Protein AF-A0A315E1P6-F1 (afdb_monomer_lite)

Sequence (70 aa):
MGWLITKHMKTAGSGAPIWAIFINWAAENLSVELDRHAESILRDFLSPIDSDLQKAIYAELSKLKQEAAV

Secondary structure (DSSP, 8-state):
-HHHHHHHHHHHSSSHHHHHHHHHHHHHHS-----HHHHHHHHHHHTTS-HHHHHHHHHHHHHHHHHTT-

Structure (mmCIF, N/CA/C/O backbone):
data_AF-A0A315E1P6-F1
#
_entry.id   AF-A0A315E1P6-F1
#
loop_
_atom_site.group_PDB
_atom_site.id
_atom_site.type_symbol
_atom_site.label_atom_id
_atom_site.label_alt_id
_atom_site.label_comp_id
_atom_site.label_asym_id
_atom_site.label_entity_id
_atom_site.label_seq_id
_atom_site.pdbx_PDB_ins_code
_atom_site.Cartn_x
_atom_site.Cartn_y
_atom_site.Cartn_z
_atom_site.occupancy
_atom_site.B_iso_or_equiv
_atom_site.auth_seq_id
_atom_site.auth_comp_id
_atom_site.auth_asym_id
_atom_site.auth_atom_id
_atom_site.pdbx_PDB_model_num
ATOM 1 N N . MET A 1 1 ? 6.317 -5.394 9.414 1.00 75.94 1 MET A N 1
ATOM 2 C CA . MET A 1 1 ? 6.718 -5.046 8.029 1.00 75.94 1 MET A CA 1
ATOM 3 C C . MET A 1 1 ? 7.663 -6.047 7.371 1.00 75.94 1 MET A C 1
ATOM 5 O O . MET A 1 1 ? 7.357 -6.450 6.259 1.00 75.94 1 MET A O 1
ATOM 9 N N . GLY A 1 2 ? 8.753 -6.498 8.014 1.00 81.50 2 GLY A N 1
ATOM 10 C CA . GLY A 1 2 ? 9.712 -7.432 7.386 1.00 81.50 2 GLY A CA 1
ATOM 11 C C . GLY A 1 2 ? 9.080 -8.689 6.765 1.00 81.50 2 GLY A C 1
ATOM 12 O O . GLY A 1 2 ? 9.359 -9.002 5.615 1.00 81.50 2 GLY A O 1
ATOM 13 N N . TRP A 1 3 ? 8.146 -9.340 7.468 1.00 88.06 3 TRP A N 1
ATOM 14 C CA . TRP A 1 3 ? 7.426 -10.513 6.946 1.00 88.06 3 TRP A CA 1
ATOM 15 C C . TRP A 1 3 ? 6.565 -10.210 5.701 1.00 88.06 3 TRP A C 1
ATOM 17 O O . TRP A 1 3 ? 6.592 -10.988 4.751 1.00 88.06 3 TRP A O 1
ATOM 27 N N . LEU A 1 4 ? 5.846 -9.079 5.672 1.00 87.12 4 LEU A N 1
ATOM 28 C CA . LEU A 1 4 ? 5.000 -8.677 4.538 1.00 87.12 4 LEU A CA 1
ATOM 29 C C . LEU A 1 4 ? 5.848 -8.445 3.280 1.00 87.12 4 LEU A C 1
ATOM 31 O O . LEU A 1 4 ? 5.483 -8.877 2.188 1.00 87.12 4 LEU A O 1
ATOM 35 N N . ILE A 1 5 ? 7.023 -7.830 3.464 1.00 86.69 5 ILE A N 1
ATOM 36 C CA . ILE A 1 5 ? 8.017 -7.651 2.405 1.00 86.69 5 ILE A CA 1
ATOM 37 C C . ILE A 1 5 ? 8.481 -9.018 1.909 1.00 86.69 5 ILE A C 1
ATOM 39 O O . ILE A 1 5 ? 8.333 -9.312 0.731 1.00 86.69 5 ILE A O 1
ATOM 43 N N . THR A 1 6 ? 8.970 -9.893 2.791 1.00 90.12 6 THR A N 1
ATOM 44 C CA . THR A 1 6 ? 9.445 -11.229 2.395 1.00 90.12 6 THR A CA 1
ATOM 45 C C . THR A 1 6 ? 8.377 -12.045 1.660 1.00 90.12 6 THR A C 1
ATOM 47 O O . THR A 1 6 ? 8.707 -12.749 0.706 1.00 90.12 6 THR A O 1
ATOM 50 N N . LYS A 1 7 ? 7.105 -11.931 2.062 1.00 91.06 7 LYS A N 1
ATOM 51 C CA . LYS A 1 7 ? 5.981 -12.651 1.454 1.00 91.06 7 LYS A CA 1
ATOM 52 C C . LYS A 1 7 ? 5.702 -12.207 0.017 1.00 91.06 7 LYS A C 1
ATOM 54 O O . LYS A 1 7 ? 5.532 -13.056 -0.854 1.00 91.06 7 LYS A O 1
ATOM 59 N N . HIS A 1 8 ? 5.680 -10.898 -0.232 1.00 90.75 8 HIS A N 1
ATOM 60 C CA . HIS A 1 8 ? 5.254 -10.337 -1.520 1.00 90.75 8 HIS A CA 1
ATOM 61 C C . HIS A 1 8 ? 6.409 -9.939 -2.445 1.00 90.75 8 HIS A C 1
ATOM 63 O O . HIS A 1 8 ? 6.185 -9.718 -3.630 1.00 90.75 8 HIS A O 1
ATOM 69 N N . MET A 1 9 ? 7.654 -9.896 -1.955 1.00 90.88 9 MET A N 1
ATOM 70 C CA . MET A 1 9 ? 8.814 -9.379 -2.701 1.00 90.88 9 MET A CA 1
ATOM 71 C C . MET A 1 9 ? 9.080 -10.116 -4.013 1.00 90.88 9 MET A C 1
ATOM 73 O O . MET A 1 9 ? 9.461 -9.480 -4.990 1.00 90.88 9 MET A O 1
ATOM 77 N N . LYS A 1 10 ? 8.869 -11.439 -4.062 1.00 88.62 10 LYS A N 1
ATOM 78 C CA . LYS A 1 10 ? 9.044 -12.210 -5.304 1.00 88.62 10 LYS A CA 1
ATOM 79 C C . LYS A 1 10 ? 8.038 -11.792 -6.377 1.00 88.62 10 LYS A C 1
ATOM 81 O O . LYS A 1 10 ? 8.431 -11.576 -7.515 1.00 88.62 10 LYS A O 1
ATOM 86 N N . THR A 1 11 ? 6.769 -11.649 -6.003 1.00 87.44 11 THR A N 1
ATOM 87 C CA . THR A 1 11 ? 5.684 -11.242 -6.909 1.00 87.44 11 THR A CA 1
ATOM 88 C C . THR A 1 11 ? 5.817 -9.778 -7.321 1.00 87.44 11 THR A C 1
ATOM 90 O O . THR A 1 11 ? 5.614 -9.435 -8.477 1.00 87.44 11 THR A O 1
ATOM 93 N N . ALA A 1 12 ? 6.215 -8.919 -6.383 1.00 85.69 12 ALA A N 1
ATOM 94 C CA . ALA A 1 12 ? 6.416 -7.492 -6.602 1.00 85.69 12 ALA A CA 1
ATOM 95 C C . ALA A 1 12 ? 7.715 -7.151 -7.359 1.00 85.69 12 ALA A C 1
ATOM 97 O O . ALA A 1 12 ? 7.950 -5.989 -7.684 1.00 85.69 12 ALA A O 1
ATOM 98 N N . GLY A 1 13 ? 8.615 -8.119 -7.562 1.00 88.31 13 GLY A N 1
ATOM 99 C CA . GLY A 1 13 ? 9.948 -7.919 -8.144 1.00 88.31 13 GLY A CA 1
ATOM 100 C C . GLY A 1 13 ? 10.940 -7.151 -7.254 1.00 88.31 13 GLY A C 1
ATOM 101 O O . GLY A 1 13 ? 12.147 -7.248 -7.457 1.00 88.31 13 GLY A O 1
ATOM 102 N N . SER A 1 14 ? 10.466 -6.402 -6.253 1.00 91.19 14 SER A N 1
ATOM 103 C CA . SER A 1 14 ? 11.278 -5.716 -5.245 1.00 91.19 14 SER A CA 1
ATOM 104 C C . SER A 1 14 ? 10.448 -5.357 -4.003 1.00 91.19 14 SER A C 1
ATOM 106 O O . SER A 1 14 ? 9.233 -5.547 -3.966 1.00 91.19 14 SER A O 1
ATOM 108 N N . GLY A 1 15 ? 11.097 -4.811 -2.970 1.00 91.62 15 GLY A N 1
ATOM 109 C CA . GLY A 1 15 ? 10.404 -4.307 -1.779 1.00 91.62 15 GLY A CA 1
ATOM 110 C C . GLY A 1 15 ? 9.705 -2.953 -1.969 1.00 91.62 15 GLY A C 1
ATOM 111 O O . GLY A 1 15 ? 8.850 -2.605 -1.158 1.00 91.62 15 GLY A O 1
ATOM 112 N N . ALA A 1 16 ? 10.044 -2.189 -3.013 1.00 93.31 16 ALA A N 1
ATOM 113 C CA . ALA A 1 16 ? 9.542 -0.824 -3.192 1.00 93.31 16 ALA A CA 1
ATOM 114 C C . ALA A 1 16 ? 8.012 -0.752 -3.407 1.00 93.31 16 ALA A C 1
ATOM 116 O O . ALA A 1 16 ? 7.372 0.024 -2.697 1.00 93.31 16 ALA A O 1
ATOM 117 N N . PRO A 1 17 ? 7.390 -1.594 -4.260 1.00 94.62 17 PRO A N 1
ATOM 118 C CA . PRO A 1 17 ? 5.930 -1.684 -4.375 1.00 94.62 17 PRO A CA 1
ATOM 119 C C . PRO A 1 17 ? 5.225 -1.919 -3.041 1.00 94.62 17 PRO A C 1
ATOM 121 O O . PRO A 1 17 ? 4.216 -1.292 -2.745 1.00 94.62 17 PRO A O 1
ATOM 124 N N . ILE A 1 18 ? 5.787 -2.787 -2.202 1.00 95.38 18 ILE A N 1
ATOM 125 C CA . ILE A 1 18 ? 5.182 -3.183 -0.926 1.00 95.38 18 ILE A CA 1
ATOM 126 C C . ILE A 1 18 ? 5.186 -2.003 0.048 1.00 95.38 18 ILE A C 1
ATOM 128 O O . ILE A 1 18 ? 4.189 -1.753 0.723 1.00 95.38 18 ILE A O 1
ATOM 132 N N . TRP A 1 19 ? 6.288 -1.250 0.090 1.00 95.19 19 TRP A N 1
ATOM 133 C CA . TRP A 1 19 ? 6.380 -0.024 0.882 1.00 95.19 19 TRP A CA 1
ATOM 134 C C . TRP A 1 19 ? 5.438 1.067 0.382 1.00 95.19 19 TRP A C 1
ATOM 136 O O . TRP A 1 19 ? 4.761 1.681 1.199 1.00 95.19 19 TRP A O 1
ATOM 146 N N . ALA A 1 20 ? 5.352 1.283 -0.931 1.00 95.81 20 ALA A N 1
ATOM 147 C CA . ALA A 1 20 ? 4.438 2.271 -1.499 1.00 95.81 20 ALA A CA 1
ATOM 148 C C . ALA A 1 20 ? 2.974 1.946 -1.158 1.00 95.81 20 ALA A C 1
ATOM 150 O O . ALA A 1 20 ? 2.243 2.805 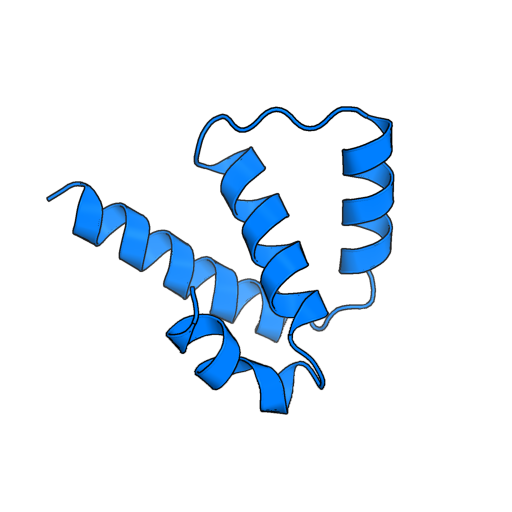-0.672 1.00 95.81 20 ALA A O 1
ATOM 151 N N . ILE A 1 21 ? 2.567 0.683 -1.319 1.00 96.50 21 ILE A N 1
ATOM 152 C CA . ILE A 1 21 ? 1.214 0.231 -0.970 1.00 96.50 21 ILE A CA 1
ATOM 153 C C . ILE A 1 21 ? 0.943 0.424 0.528 1.00 96.50 21 ILE A C 1
ATOM 155 O O . ILE A 1 21 ? -0.127 0.896 0.905 1.00 96.50 21 ILE A O 1
ATOM 159 N N . PHE A 1 22 ? 1.917 0.111 1.389 1.00 95.25 22 PHE A N 1
ATOM 160 C CA . PHE A 1 22 ? 1.799 0.352 2.826 1.00 95.25 22 PHE A CA 1
ATOM 161 C C . PHE A 1 22 ? 1.624 1.835 3.165 1.00 95.25 22 PHE A C 1
ATOM 163 O O . PHE A 1 22 ? 0.775 2.156 3.990 1.00 95.25 22 PHE A O 1
ATOM 170 N N . ILE A 1 23 ? 2.403 2.727 2.547 1.00 94.94 23 ILE A N 1
ATOM 171 C CA . ILE A 1 23 ? 2.309 4.174 2.791 1.00 94.94 23 ILE A CA 1
ATOM 172 C C . ILE A 1 23 ? 0.921 4.683 2.396 1.00 94.94 23 ILE A C 1
ATOM 174 O O . ILE A 1 23 ? 0.305 5.406 3.175 1.00 94.94 23 ILE A O 1
ATOM 178 N N . ASN A 1 24 ? 0.400 4.257 1.241 1.00 95.81 24 ASN A N 1
ATOM 179 C CA . ASN A 1 24 ? -0.938 4.650 0.798 1.00 95.81 24 ASN A CA 1
ATOM 180 C C . ASN A 1 24 ? -2.018 4.148 1.761 1.00 95.81 24 ASN A C 1
ATOM 182 O O . ASN A 1 24 ? -2.849 4.919 2.233 1.00 95.81 24 ASN A O 1
ATOM 186 N N . TRP A 1 25 ? -1.940 2.871 2.140 1.00 96.00 25 TRP A N 1
ATOM 187 C CA . TRP A 1 25 ? -2.856 2.290 3.116 1.00 96.00 25 TRP A CA 1
ATOM 188 C C . TRP A 1 25 ? -2.782 3.007 4.471 1.00 96.00 25 TRP A C 1
ATOM 190 O O . TRP A 1 25 ? -3.815 3.259 5.089 1.00 96.00 25 TRP A O 1
ATOM 200 N N . ALA A 1 26 ? -1.582 3.356 4.943 1.00 93.94 26 ALA A N 1
ATOM 201 C CA . ALA A 1 26 ? -1.377 4.044 6.213 1.00 93.94 26 ALA A CA 1
ATOM 202 C C . ALA A 1 26 ? -1.949 5.469 6.194 1.00 93.94 26 ALA A C 1
ATOM 204 O O . ALA A 1 26 ? -2.570 5.873 7.176 1.00 93.94 26 ALA A O 1
ATOM 205 N N . ALA A 1 27 ? -1.802 6.196 5.083 1.00 93.88 27 ALA A N 1
ATOM 206 C CA . ALA A 1 27 ? -2.431 7.502 4.904 1.00 93.88 27 ALA A CA 1
ATOM 207 C C . ALA A 1 27 ? -3.961 7.410 5.024 1.00 93.88 27 ALA A C 1
ATOM 209 O O . ALA A 1 27 ? -4.582 8.180 5.752 1.00 93.88 27 ALA A O 1
ATOM 210 N N . GLU A 1 28 ? -4.562 6.387 4.411 1.00 93.31 28 GLU A N 1
ATOM 211 C CA . GLU A 1 28 ? -6.011 6.154 4.448 1.00 93.31 28 GLU A CA 1
ATOM 212 C C . GLU A 1 28 ? -6.525 5.654 5.811 1.00 93.31 28 GLU A C 1
ATOM 214 O O . GLU A 1 28 ? -7.683 5.881 6.159 1.00 93.31 28 GLU A O 1
ATOM 219 N N . ASN A 1 29 ? -5.701 4.935 6.585 1.00 94.12 29 ASN A N 1
ATOM 220 C CA . ASN A 1 29 ? -6.177 4.155 7.735 1.00 94.12 29 ASN A CA 1
ATOM 221 C C . ASN A 1 29 ? -5.625 4.574 9.096 1.00 94.12 29 ASN A C 1
ATOM 223 O O . ASN A 1 29 ? -6.194 4.147 10.106 1.00 94.12 29 ASN A O 1
ATOM 227 N N . LEU A 1 30 ? -4.527 5.326 9.142 1.00 91.19 30 LEU A N 1
ATOM 228 C CA . LEU A 1 30 ? -3.805 5.678 10.369 1.00 91.19 30 LEU A CA 1
ATOM 229 C C . LEU A 1 30 ? -3.687 7.196 10.573 1.00 91.19 30 LEU A C 1
ATOM 231 O O . LEU A 1 30 ? -2.898 7.630 11.408 1.00 91.19 30 LEU A O 1
ATOM 235 N N . SER A 1 31 ? -4.460 7.993 9.827 1.00 87.06 31 SER A N 1
ATOM 236 C CA . SER A 1 31 ? -4.422 9.462 9.878 1.00 87.06 31 SER A CA 1
ATOM 237 C C . SER A 1 31 ? -3.021 10.037 9.623 1.00 87.06 31 SER A C 1
ATOM 239 O O . SER A 1 31 ? -2.635 11.038 10.222 1.00 87.06 31 SER A O 1
ATOM 241 N N . VAL A 1 32 ? -2.237 9.380 8.761 1.00 87.88 32 VAL A N 1
ATOM 242 C CA . VAL A 1 32 ? -0.928 9.882 8.328 1.00 87.88 32 VAL A CA 1
ATOM 243 C C . VAL A 1 32 ? -1.159 10.891 7.212 1.00 87.88 32 VAL A C 1
ATOM 245 O O . VAL A 1 32 ? -1.597 10.524 6.125 1.00 87.88 32 VAL A O 1
ATOM 248 N N . GLU A 1 33 ? -0.862 12.159 7.477 1.00 91.00 33 GLU A N 1
ATOM 249 C CA . GLU A 1 33 ? -0.952 13.202 6.458 1.00 91.00 33 GLU A CA 1
ATOM 250 C C . GLU A 1 33 ? 0.225 13.100 5.483 1.00 91.00 33 GLU A C 1
ATOM 252 O O . GLU A 1 33 ? 1.392 13.053 5.883 1.00 91.00 33 GLU A O 1
ATOM 257 N N . LEU A 1 34 ? -0.095 13.080 4.192 1.00 91.19 34 LEU A N 1
ATOM 258 C CA . LEU A 1 34 ? 0.861 13.252 3.109 1.00 91.19 34 LEU A CA 1
ATOM 259 C C . LEU A 1 34 ? 0.635 14.633 2.506 1.00 91.19 34 LEU A C 1
ATOM 261 O O . LEU A 1 34 ? -0.501 15.049 2.284 1.00 91.19 34 LEU A O 1
ATOM 265 N N . ASP A 1 35 ? 1.711 15.362 2.229 1.00 95.44 35 ASP A N 1
ATOM 266 C CA . ASP A 1 35 ? 1.568 16.579 1.445 1.00 95.44 35 ASP A CA 1
ATOM 267 C C . ASP A 1 35 ? 1.185 16.240 -0.006 1.00 95.44 35 ASP A C 1
ATOM 269 O O . ASP A 1 35 ? 1.444 15.149 -0.521 1.00 95.44 35 ASP A O 1
ATOM 273 N N . ARG A 1 36 ? 0.600 17.217 -0.700 1.00 94.19 36 ARG A N 1
ATOM 274 C CA . ARG A 1 36 ? 0.095 17.047 -2.069 1.00 94.19 36 ARG A CA 1
ATOM 275 C C . ARG A 1 36 ? 1.158 16.554 -3.060 1.00 94.19 36 ARG A C 1
ATOM 277 O O . ARG A 1 36 ? 0.822 15.899 -4.049 1.00 94.19 36 ARG A O 1
ATOM 284 N N . HIS A 1 37 ? 2.426 16.908 -2.856 1.00 96.25 37 HIS A N 1
ATOM 285 C CA . HIS A 1 37 ? 3.505 16.464 -3.731 1.00 96.25 37 HIS A CA 1
ATOM 286 C C . HIS A 1 37 ? 3.823 14.987 -3.484 1.00 96.25 37 HIS A C 1
ATOM 288 O O . HIS A 1 37 ? 3.886 14.215 -4.444 1.00 96.25 37 HIS A O 1
ATOM 294 N N . ALA A 1 38 ? 3.931 14.585 -2.217 1.00 94.69 38 ALA A N 1
ATOM 295 C CA . ALA A 1 38 ? 4.100 13.193 -1.820 1.00 94.69 38 ALA A CA 1
ATOM 296 C C . ALA A 1 38 ? 2.936 12.311 -2.305 1.00 94.69 38 ALA A C 1
ATOM 298 O O . ALA A 1 38 ? 3.181 11.247 -2.872 1.00 94.69 38 ALA A O 1
ATOM 299 N N . GLU A 1 39 ? 1.688 12.773 -2.174 1.00 95.12 39 GLU A N 1
ATOM 300 C CA . GLU A 1 39 ? 0.504 12.075 -2.698 1.00 95.12 39 GLU A CA 1
ATOM 301 C C . GLU A 1 39 ? 0.578 11.867 -4.212 1.00 95.12 39 GLU A C 1
ATOM 303 O O . GLU A 1 39 ? 0.277 10.782 -4.710 1.00 95.12 39 GLU A O 1
ATOM 308 N N . SER A 1 40 ? 0.997 12.892 -4.965 1.00 96.50 40 SER A N 1
ATOM 309 C CA . SER A 1 40 ? 1.118 12.772 -6.419 1.00 96.50 40 SER A CA 1
ATOM 310 C C . SER A 1 40 ? 2.189 11.759 -6.805 1.00 96.50 40 SER A C 1
ATOM 312 O O . SER A 1 40 ? 1.917 10.893 -7.630 1.00 96.50 40 SER A O 1
ATOM 314 N N . ILE A 1 41 ? 3.373 11.829 -6.187 1.00 96.75 41 ILE A N 1
ATOM 315 C CA . ILE A 1 41 ? 4.459 10.870 -6.436 1.00 96.75 41 ILE A CA 1
ATOM 316 C C . ILE A 1 41 ? 3.992 9.452 -6.116 1.00 96.75 41 ILE A C 1
ATOM 318 O O . ILE A 1 41 ? 4.224 8.531 -6.898 1.00 96.75 41 ILE A O 1
ATOM 322 N N . LEU A 1 42 ? 3.324 9.277 -4.977 1.00 96.44 42 LEU A N 1
ATOM 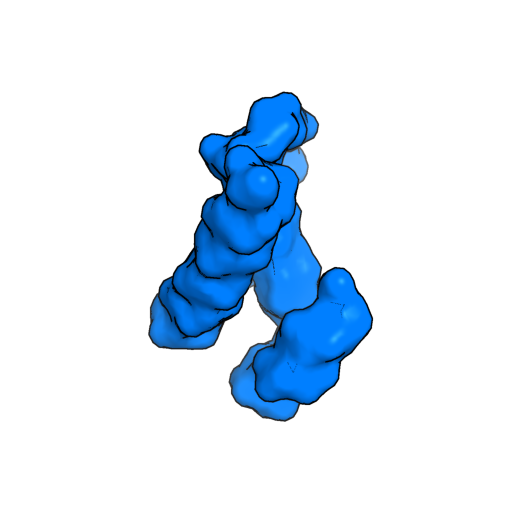323 C CA . LEU A 1 42 ? 2.846 7.978 -4.537 1.00 96.44 42 LEU A CA 1
ATOM 324 C C . LEU A 1 42 ? 1.814 7.409 -5.510 1.00 96.44 42 LEU A C 1
ATOM 326 O O . LEU A 1 42 ? 1.952 6.269 -5.947 1.00 96.44 42 LEU A O 1
ATOM 330 N N . ARG A 1 43 ? 0.824 8.208 -5.913 1.00 95.56 43 ARG A N 1
ATOM 331 C CA . ARG A 1 43 ? -0.189 7.801 -6.892 1.00 95.56 43 ARG A CA 1
ATOM 332 C C . ARG A 1 43 ? 0.443 7.411 -8.229 1.00 95.56 43 ARG A C 1
ATOM 334 O O . ARG A 1 43 ? 0.086 6.379 -8.794 1.00 95.56 43 ARG A O 1
ATOM 341 N N . ASP A 1 44 ? 1.379 8.215 -8.724 1.00 97.19 44 ASP A N 1
ATOM 342 C CA . ASP A 1 44 ? 2.035 7.970 -10.009 1.00 97.19 44 ASP A CA 1
ATOM 343 C C . ASP A 1 44 ? 2.900 6.694 -9.949 1.00 97.19 44 ASP A C 1
ATOM 345 O O . ASP A 1 44 ? 2.929 5.920 -10.905 1.00 97.19 44 A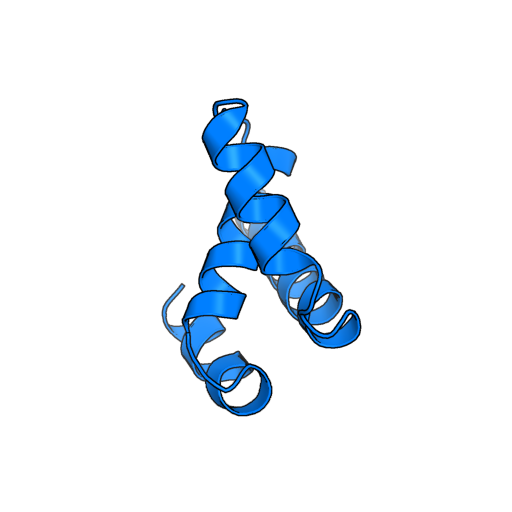SP A O 1
ATOM 349 N N . PHE A 1 45 ? 3.525 6.415 -8.798 1.00 96.12 45 PHE A N 1
ATOM 350 C 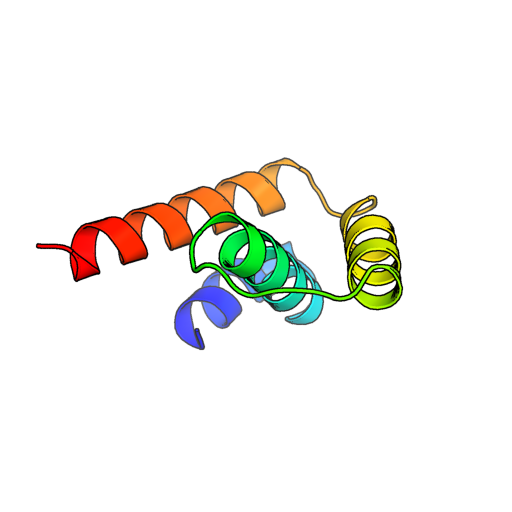CA . PHE A 1 45 ? 4.266 5.176 -8.548 1.00 96.12 45 PHE A CA 1
ATOM 351 C C . PHE A 1 45 ? 3.361 3.938 -8.435 1.00 96.12 45 PHE A C 1
ATOM 353 O O . PHE A 1 45 ? 3.744 2.860 -8.887 1.00 96.12 45 PHE A O 1
ATOM 360 N N . LEU A 1 46 ? 2.172 4.068 -7.837 1.00 96.12 46 LEU A N 1
ATOM 361 C CA . LEU A 1 46 ? 1.220 2.963 -7.662 1.00 96.12 46 LEU A CA 1
ATO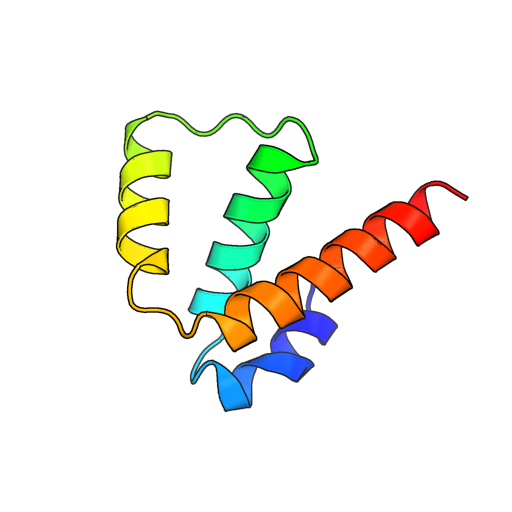M 362 C C . LEU A 1 46 ? 0.467 2.604 -8.947 1.00 96.12 46 LEU A C 1
ATOM 364 O O . LEU A 1 46 ? 0.089 1.449 -9.126 1.00 96.12 46 LEU A O 1
ATOM 368 N N . SER A 1 47 ? 0.264 3.571 -9.843 1.00 96.25 47 SER A N 1
ATOM 369 C CA . SER A 1 47 ? -0.480 3.410 -11.100 1.00 96.25 47 SER A CA 1
ATOM 370 C C . SER A 1 47 ? -0.082 2.175 -11.936 1.00 96.25 47 SER A C 1
ATOM 372 O O . SER A 1 47 ? -0.974 1.421 -12.327 1.00 96.25 47 SER A O 1
ATOM 374 N N . PRO A 1 48 ? 1.214 1.893 -12.192 1.00 95.88 48 PRO A N 1
ATOM 375 C CA . PRO A 1 48 ? 1.618 0.721 -12.973 1.00 95.88 48 PRO A CA 1
ATOM 376 C C . PRO A 1 48 ? 1.642 -0.597 -12.182 1.00 95.88 48 PRO A C 1
ATOM 378 O O . PRO A 1 48 ? 1.942 -1.640 -12.764 1.00 95.88 48 PRO A O 1
ATOM 381 N N . ILE A 1 49 ? 1.405 -0.583 -10.866 1.00 94.44 49 ILE A N 1
ATOM 382 C CA . ILE A 1 49 ? 1.517 -1.785 -10.032 1.00 94.44 49 ILE A CA 1
ATOM 383 C C . ILE A 1 49 ? 0.279 -2.660 -10.217 1.00 94.44 49 ILE A C 1
ATOM 385 O O . ILE A 1 49 ? -0.851 -2.179 -10.143 1.00 94.44 49 ILE A O 1
ATOM 389 N N . ASP A 1 50 ? 0.503 -3.964 -10.381 1.00 93.94 50 ASP A N 1
ATOM 390 C CA . ASP A 1 50 ? -0.550 -4.970 -10.508 1.00 93.94 50 ASP A CA 1
ATOM 391 C C . ASP A 1 50 ? -1.646 -4.818 -9.435 1.00 93.94 50 ASP A C 1
ATOM 393 O O . ASP A 1 50 ? -1.374 -4.776 -8.230 1.00 93.94 50 ASP A O 1
ATOM 397 N N . SER A 1 51 ? -2.903 -4.726 -9.878 1.00 94.00 51 SER A N 1
ATOM 398 C CA . SER A 1 51 ? -4.025 -4.424 -8.983 1.00 94.00 51 SER A CA 1
ATOM 399 C C . SER A 1 51 ? -4.316 -5.539 -7.976 1.00 94.00 51 SER A C 1
ATOM 401 O O . SER A 1 51 ? -4.821 -5.264 -6.887 1.00 94.00 51 SER A O 1
ATOM 403 N N . ASP A 1 52 ? -3.996 -6.791 -8.305 1.00 94.94 52 ASP A N 1
ATOM 404 C CA . ASP A 1 52 ? -4.238 -7.924 -7.417 1.00 94.94 52 ASP A CA 1
ATOM 405 C C . ASP A 1 52 ? -3.154 -8.005 -6.342 1.00 94.94 52 ASP A C 1
ATOM 407 O O . ASP A 1 52 ? -3.467 -8.276 -5.180 1.00 94.94 52 ASP A O 1
ATOM 411 N N . LEU A 1 53 ? -1.911 -7.641 -6.676 1.00 93.69 53 LEU A N 1
ATOM 412 C CA . LEU A 1 53 ? -0.859 -7.406 -5.687 1.00 93.69 53 LEU A CA 1
ATOM 413 C C . LEU A 1 53 ? -1.253 -6.297 -4.699 1.00 93.69 53 LEU A C 1
ATOM 415 O O . LEU A 1 53 ? -1.109 -6.481 -3.487 1.00 93.69 53 LEU A O 1
ATOM 419 N N . GLN A 1 54 ? -1.787 -5.171 -5.193 1.00 96.06 54 GLN A N 1
ATOM 420 C CA . GLN A 1 54 ? -2.263 -4.080 -4.334 1.00 96.06 54 GLN A CA 1
ATOM 421 C C . GLN A 1 54 ? -3.350 -4.564 -3.366 1.00 96.06 54 GLN A C 1
ATOM 423 O O . GLN A 1 54 ? -3.205 -4.397 -2.154 1.00 96.06 54 GLN A O 1
ATOM 428 N N . LYS A 1 55 ? -4.390 -5.243 -3.871 1.00 96.25 55 LYS A N 1
ATOM 429 C CA . LYS A 1 55 ? -5.481 -5.796 -3.046 1.00 96.25 55 LYS A CA 1
ATOM 430 C C . LYS A 1 55 ? -4.987 -6.811 -2.017 1.00 96.25 55 LYS A C 1
ATOM 432 O O . LYS A 1 55 ? -5.431 -6.771 -0.871 1.00 96.25 55 LYS A O 1
ATOM 437 N N . ALA A 1 56 ? -4.083 -7.714 -2.405 1.00 95.69 56 ALA A N 1
ATOM 438 C CA . ALA A 1 56 ? -3.559 -8.745 -1.512 1.00 95.69 56 ALA A CA 1
ATOM 439 C C . ALA A 1 56 ? -2.828 -8.125 -0.313 1.00 95.69 56 ALA A C 1
ATOM 441 O O . ALA A 1 56 ? -3.083 -8.493 0.835 1.00 95.69 56 ALA A O 1
ATOM 442 N N . ILE A 1 57 ? -1.971 -7.134 -0.568 1.00 95.31 57 ILE A N 1
ATOM 443 C CA . ILE A 1 57 ? -1.243 -6.419 0.483 1.00 95.31 57 ILE A CA 1
ATOM 444 C C . ILE A 1 57 ? -2.210 -5.597 1.353 1.00 95.31 57 ILE A C 1
ATOM 446 O O . ILE A 1 57 ? -2.121 -5.658 2.580 1.00 95.31 57 ILE A O 1
ATOM 450 N N . TYR A 1 58 ? -3.176 -4.896 0.750 1.00 96.25 58 TYR A N 1
ATOM 451 C CA . TYR A 1 58 ? -4.216 -4.142 1.465 1.00 96.25 58 TYR A CA 1
ATOM 452 C C . TYR A 1 58 ? -5.040 -5.007 2.426 1.00 96.25 58 TYR A C 1
ATOM 454 O O . TYR A 1 58 ? -5.307 -4.602 3.563 1.00 96.25 58 TYR A O 1
ATOM 462 N N . ALA A 1 59 ? -5.444 -6.199 1.983 1.00 95.81 59 ALA A N 1
ATOM 463 C CA . ALA A 1 59 ? -6.220 -7.129 2.794 1.00 95.81 59 ALA A CA 1
ATOM 464 C C . ALA A 1 59 ? -5.422 -7.600 4.019 1.00 95.81 59 ALA A C 1
ATOM 466 O O . ALA A 1 59 ? -5.953 -7.642 5.129 1.00 95.81 59 ALA A O 1
ATOM 467 N N . GLU A 1 60 ? -4.133 -7.896 3.840 1.00 94.88 60 GLU A N 1
ATOM 468 C CA . GLU A 1 60 ? -3.258 -8.298 4.942 1.00 94.88 60 GLU A CA 1
ATOM 469 C C . GLU A 1 60 ? -3.038 -7.170 5.949 1.00 94.88 60 GLU A C 1
ATOM 471 O O . GLU A 1 60 ? -3.168 -7.398 7.149 1.00 94.88 60 GLU A O 1
ATOM 476 N N . LEU A 1 61 ? -2.771 -5.947 5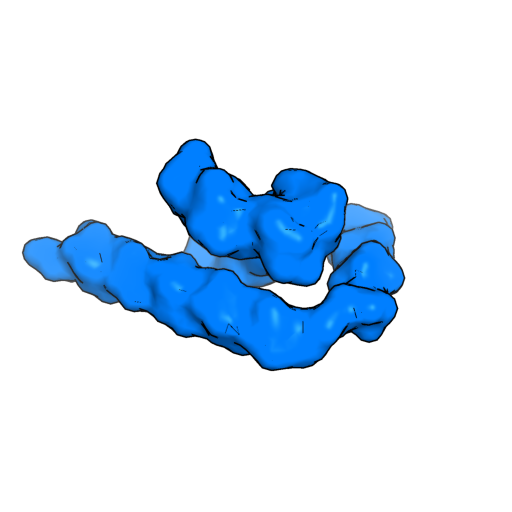.482 1.00 94.94 61 LEU A N 1
ATOM 477 C CA . LEU A 1 61 ? -2.614 -4.783 6.360 1.00 94.94 61 LEU A CA 1
ATOM 478 C C . LEU A 1 61 ? -3.889 -4.492 7.160 1.00 94.94 61 LEU A C 1
ATOM 480 O O . LEU A 1 61 ? -3.834 -4.250 8.367 1.00 94.94 61 LEU A O 1
ATOM 484 N N . SER A 1 62 ? -5.047 -4.585 6.509 1.00 94.06 62 SER A N 1
ATOM 485 C CA . SER A 1 62 ? -6.341 -4.374 7.162 1.00 94.06 62 SER A CA 1
ATOM 486 C C . SER A 1 62 ? -6.626 -5.439 8.222 1.00 94.06 62 SER A C 1
ATOM 488 O O . SER A 1 62 ? -7.118 -5.106 9.300 1.00 94.06 62 SER A O 1
ATOM 490 N N . LYS A 1 63 ? -6.254 -6.700 7.965 1.00 94.12 63 LYS A N 1
ATOM 491 C CA . LYS A 1 63 ? -6.358 -7.779 8.953 1.00 94.12 63 LYS A CA 1
ATOM 492 C C . LYS A 1 63 ? -5.475 -7.517 10.177 1.00 94.12 63 LYS A C 1
ATOM 494 O O . LYS A 1 63 ? -5.956 -7.633 11.297 1.00 94.12 63 LYS A O 1
ATOM 499 N N . LEU A 1 64 ? -4.226 -7.091 9.977 1.00 90.69 64 LEU A N 1
ATOM 500 C CA . LEU A 1 64 ? -3.322 -6.746 11.085 1.00 90.69 64 LEU A CA 1
ATOM 501 C C . LEU A 1 64 ? -3.869 -5.604 11.944 1.00 90.69 64 LEU A C 1
ATOM 503 O O . LEU A 1 64 ? -3.775 -5.653 13.165 1.00 90.69 64 LEU A O 1
ATOM 507 N N . LYS A 1 65 ? -4.451 -4.574 11.316 1.00 90.88 65 LYS A N 1
ATOM 508 C CA . LYS A 1 65 ? -5.082 -3.463 12.040 1.00 90.88 65 LYS A CA 1
ATOM 509 C C . LYS A 1 65 ? -6.249 -3.947 12.903 1.00 90.88 65 LYS A C 1
ATOM 511 O O . LYS A 1 65 ? -6.396 -3.472 14.022 1.00 90.88 65 LYS A O 1
ATOM 516 N N . GLN A 1 66 ? -7.062 -4.873 12.390 1.00 89.12 66 GLN A N 1
ATOM 517 C CA . GLN A 1 66 ? -8.159 -5.475 13.154 1.00 89.12 66 GLN A CA 1
ATOM 518 C C . GLN A 1 66 ? -7.634 -6.301 14.330 1.00 89.12 66 GLN A C 1
ATOM 520 O O . GLN A 1 66 ? -8.114 -6.123 15.441 1.00 89.12 66 GLN A O 1
ATOM 525 N N . GLU A 1 67 ? -6.628 -7.149 14.106 1.00 89.25 67 GLU A N 1
ATOM 526 C CA . GLU A 1 67 ? -5.999 -7.958 15.159 1.00 89.25 67 GLU A CA 1
ATOM 527 C C . GLU A 1 67 ? -5.365 -7.094 16.259 1.00 89.25 67 GLU A C 1
ATOM 529 O O . GLU A 1 67 ? -5.417 -7.463 17.423 1.00 89.25 67 GLU A O 1
ATOM 534 N N . ALA A 1 68 ? -4.803 -5.933 15.911 1.00 83.88 68 ALA A N 1
ATOM 535 C CA . ALA A 1 68 ? -4.220 -4.996 16.873 1.00 83.88 68 ALA A CA 1
ATOM 536 C C . ALA A 1 68 ? -5.255 -4.169 17.663 1.00 83.88 68 ALA A C 1
ATOM 538 O O . ALA A 1 68 ? -4.884 -3.496 18.623 1.00 83.88 68 ALA A O 1
ATOM 539 N N . ALA A 1 69 ? -6.521 -4.164 17.238 1.00 75.38 69 ALA A N 1
ATOM 540 C CA . ALA A 1 69 ? -7.610 -3.441 17.896 1.00 75.38 69 ALA A CA 1
ATOM 541 C C . ALA A 1 69 ? -8.429 -4.319 18.865 1.00 75.38 69 ALA A C 1
ATOM 543 O O . ALA A 1 69 ? -9.357 -3.810 19.496 1.00 75.38 69 ALA A O 1
ATOM 544 N N . VAL A 1 70 ? -8.107 -5.616 18.949 1.00 59.69 70 VAL A N 1
ATOM 545 C CA . VAL A 1 70 ? -8.687 -6.617 19.863 1.00 59.69 70 VAL A CA 1
ATOM 546 C C . VAL A 1 70 ? -7.744 -6.830 21.040 1.00 59.69 70 VAL A C 1
ATOM 548 O O . VAL A 1 70 ? -8.260 -6.942 22.173 1.00 59.69 70 VAL A O 1
#

Foldseek 3Di:
DVVLQVVCQVVQVHSPLLVLLVVVLCVVPVVDDDPPVRVVVSCVVNVPGDPVSSVVSSVVVVVVVVVVVD

pLDDT: mean 91.96, std 5.94, range [59.69, 97.19]

Radius of gyration: 12.12 Å; chains: 1; bounding box: 20×30×33 Å